Protein AF-A0A8S2G7P6-F1 (afdb_monomer_lite)

Foldseek 3Di:
DLVDCVVLVCLQQLHAAEAEDPPDDDQPVVQDPNVLQHHYHYNPDDPVCVVVCCVPVADPVSSVVNSVVSNVCSVQQPVDPVSVVLSVVVVVCLVVDPDHDDSVLSVDPCNSCVVVVVVVPD

pLDDT: mean 82.35, std 14.94, range [37.34, 96.06]

Structure (mmCIF, N/CA/C/O backbone):
data_AF-A0A8S2G7P6-F1
#
_entry.id   AF-A0A8S2G7P6-F1
#
loop_
_atom_site.group_PDB
_atom_site.id
_atom_site.type_symbol
_atom_site.label_atom_id
_atom_site.label_alt_id
_atom_site.label_comp_id
_atom_site.label_asym_id
_atom_site.label_entity_id
_atom_site.label_seq_id
_atom_site.pdbx_PDB_ins_code
_atom_site.Cartn_x
_atom_site.Cartn_y
_atom_site.Cartn_z
_atom_site.occupancy
_atom_site.B_iso_or_equiv
_atom_site.auth_seq_id
_atom_site.auth_comp_id
_atom_site.auth_asym_id
_atom_site.auth_atom_id
_atom_site.pdbx_PDB_model_num
ATOM 1 N N . ARG A 1 1 ? 4.351 -14.618 2.212 1.00 46.03 1 ARG A N 1
ATOM 2 C CA . ARG A 1 1 ? 4.463 -14.756 0.737 1.00 46.03 1 ARG A CA 1
ATOM 3 C C . ARG A 1 1 ? 3.744 -13.578 0.102 1.00 46.03 1 ARG A C 1
ATOM 5 O O . ARG A 1 1 ? 2.555 -13.451 0.340 1.00 46.03 1 ARG A O 1
ATOM 12 N N . LEU A 1 2 ? 4.434 -12.719 -0.646 1.00 49.12 2 LEU A N 1
ATOM 13 C CA . LEU A 1 2 ? 3.819 -11.554 -1.298 1.00 49.12 2 LEU A CA 1
ATOM 14 C C . LEU A 1 2 ? 3.027 -11.892 -2.573 1.00 49.12 2 LEU A C 1
ATOM 16 O O . LEU A 1 2 ? 2.212 -11.096 -3.014 1.00 49.12 2 LEU A O 1
ATOM 20 N N . SER A 1 3 ? 3.180 -13.117 -3.087 1.00 54.44 3 SER A N 1
ATOM 21 C CA . SER A 1 3 ? 2.242 -13.747 -4.027 1.00 54.44 3 SER A CA 1
ATOM 22 C C . SER A 1 3 ? 0.916 -14.167 -3.376 1.00 54.44 3 SER A C 1
ATOM 24 O O . SER A 1 3 ? 0.029 -14.692 -4.041 1.00 54.44 3 SER A O 1
ATOM 26 N N . SER A 1 4 ? 0.779 -13.983 -2.059 1.00 64.25 4 SER A N 1
ATOM 27 C CA . SER A 1 4 ? -0.455 -14.272 -1.339 1.00 64.25 4 SER A CA 1
ATOM 28 C C . SER A 1 4 ? -1.430 -13.125 -1.550 1.00 64.25 4 SER A C 1
ATOM 30 O O . SER A 1 4 ? -1.149 -11.995 -1.154 1.00 64.25 4 SER A O 1
ATOM 32 N N . TYR A 1 5 ? -2.616 -13.457 -2.051 1.00 75.12 5 TYR A N 1
ATOM 33 C CA . TYR A 1 5 ? -3.776 -12.569 -2.169 1.00 75.12 5 TYR A CA 1
ATOM 34 C C . TYR A 1 5 ? -4.027 -11.722 -0.901 1.00 75.12 5 TYR A C 1
ATOM 36 O O . TYR A 1 5 ? -4.382 -10.552 -0.987 1.00 75.12 5 TYR A O 1
ATOM 44 N N . ARG A 1 6 ? -3.676 -12.268 0.274 1.00 83.19 6 ARG A N 1
ATOM 45 C CA . ARG A 1 6 ? -3.672 -11.580 1.577 1.00 83.19 6 ARG A CA 1
ATOM 46 C C . ARG A 1 6 ? -3.030 -10.192 1.592 1.00 83.19 6 ARG A C 1
ATOM 48 O O . ARG A 1 6 ? -3.540 -9.327 2.289 1.00 83.19 6 ARG A O 1
ATOM 55 N N . PHE A 1 7 ? -1.921 -9.959 0.882 1.00 86.88 7 PHE A N 1
ATOM 56 C CA . PHE A 1 7 ? -1.289 -8.631 0.894 1.00 86.88 7 PHE A CA 1
ATOM 57 C C . PHE A 1 7 ? -2.220 -7.571 0.290 1.00 86.88 7 PHE A C 1
ATOM 59 O O . PHE A 1 7 ? -2.401 -6.500 0.861 1.00 86.88 7 PHE A O 1
ATOM 66 N N . LEU A 1 8 ? -2.871 -7.911 -0.823 1.00 89.69 8 LEU A N 1
ATOM 67 C CA . LEU A 1 8 ? -3.842 -7.042 -1.481 1.00 89.69 8 LEU A CA 1
ATOM 68 C C . LEU A 1 8 ? -5.133 -6.911 -0.667 1.00 89.69 8 LEU A C 1
ATOM 70 O O . LEU A 1 8 ? -5.668 -5.812 -0.553 1.00 89.69 8 LEU A O 1
ATOM 74 N N . GLU A 1 9 ? -5.605 -7.994 -0.043 1.00 91.56 9 GLU A N 1
ATOM 75 C CA . GLU A 1 9 ? -6.772 -7.949 0.850 1.00 91.56 9 GLU A CA 1
ATOM 76 C C . GLU A 1 9 ? -6.553 -7.014 2.038 1.00 91.56 9 GLU A C 1
ATOM 78 O O . GLU A 1 9 ? -7.440 -6.235 2.377 1.00 91.56 9 GLU A O 1
ATOM 83 N N . VAL A 1 10 ? -5.366 -7.049 2.647 1.00 93.56 10 VAL A N 1
ATOM 84 C CA . VAL A 1 10 ? -5.007 -6.152 3.752 1.00 93.56 10 VAL A CA 1
ATOM 85 C C . VAL A 1 10 ? -5.141 -4.690 3.320 1.00 93.56 10 VAL A C 1
ATOM 87 O O . VAL A 1 10 ? -5.768 -3.909 4.034 1.00 93.56 10 VAL A O 1
ATOM 90 N N . LEU A 1 11 ? -4.639 -4.329 2.135 1.00 93.62 11 LEU A N 1
ATOM 91 C CA . LEU A 1 11 ? -4.782 -2.969 1.602 1.00 93.62 11 LEU A CA 1
ATOM 92 C C . LEU A 1 11 ? -6.245 -2.624 1.290 1.00 93.62 11 LEU A C 1
ATOM 94 O O . LEU A 1 11 ? -6.707 -1.541 1.648 1.00 93.62 11 LEU A O 1
ATOM 98 N N . LYS A 1 12 ? -6.990 -3.557 0.682 1.00 93.81 12 LYS A N 1
ATOM 99 C CA . LYS A 1 12 ? -8.416 -3.401 0.355 1.00 93.81 12 LYS A CA 1
ATOM 100 C C . LYS A 1 12 ? -9.270 -3.103 1.586 1.00 93.81 12 LYS A C 1
ATOM 102 O O . LYS A 1 12 ? -10.173 -2.276 1.508 1.00 93.81 12 LYS A O 1
ATOM 107 N N . TYR A 1 13 ? -8.992 -3.764 2.708 1.00 96.06 13 TYR A N 1
ATOM 108 C CA . TYR A 1 13 ? -9.709 -3.571 3.972 1.00 96.06 13 TYR A CA 1
ATOM 109 C C . TYR A 1 13 ? -9.114 -2.462 4.856 1.00 96.06 13 TYR A C 1
ATOM 111 O O . TYR A 1 13 ? -9.479 -2.347 6.028 1.00 96.06 13 TYR A O 1
ATOM 119 N N . SER A 1 14 ? -8.210 -1.633 4.318 1.00 94.44 14 SER A N 1
ATOM 120 C CA . SER A 1 14 ? -7.583 -0.521 5.049 1.00 94.44 14 SER A CA 1
ATOM 121 C C . SER A 1 14 ? -6.867 -0.985 6.322 1.00 94.44 14 SER A C 1
ATOM 123 O O . SER A 1 14 ? -6.868 -0.292 7.344 1.00 94.44 14 SER A O 1
ATOM 125 N N . CYS A 1 15 ? -6.301 -2.188 6.290 1.00 94.38 15 CYS A N 1
ATOM 126 C CA . CYS A 1 15 ? -5.490 -2.746 7.362 1.00 94.38 15 CYS A CA 1
ATOM 127 C C . CYS A 1 15 ? -4.018 -2.404 7.115 1.00 94.38 15 CYS A C 1
ATOM 129 O O . CYS A 1 15 ? -3.566 -2.367 5.974 1.00 94.38 15 CYS A O 1
ATOM 131 N N . ILE A 1 16 ? -3.260 -2.172 8.189 1.00 94.00 16 ILE A N 1
ATOM 132 C CA . ILE A 1 16 ? -1.825 -1.873 8.106 1.00 94.00 16 ILE A CA 1
ATOM 133 C C . ILE A 1 16 ? -1.069 -3.191 7.882 1.00 94.00 16 ILE A C 1
ATOM 135 O O . ILE A 1 16 ? -1.136 -4.066 8.752 1.00 94.00 16 ILE A O 1
ATOM 139 N N . PRO A 1 17 ? -0.343 -3.369 6.763 1.00 92.56 17 PRO A N 1
ATOM 140 C CA . PRO A 1 17 ? 0.439 -4.576 6.541 1.00 92.56 17 PRO A CA 1
ATOM 141 C C . PRO A 1 17 ? 1.584 -4.678 7.547 1.00 92.56 17 PRO A C 1
ATOM 143 O O . PRO A 1 17 ? 2.331 -3.721 7.749 1.00 92.56 17 PRO A O 1
ATOM 146 N N . ILE A 1 18 ? 1.749 -5.862 8.132 1.00 90.38 18 ILE A N 1
ATOM 147 C CA . ILE A 1 18 ? 2.927 -6.219 8.923 1.00 90.38 18 ILE A CA 1
ATOM 148 C C . ILE A 1 18 ? 3.767 -7.157 8.068 1.00 90.38 18 ILE A C 1
ATOM 150 O O . ILE A 1 18 ? 3.322 -8.247 7.701 1.00 90.38 18 ILE A O 1
ATOM 154 N N . ILE A 1 19 ? 4.967 -6.713 7.721 1.00 88.12 19 ILE A N 1
ATOM 155 C CA . ILE A 1 19 ? 5.883 -7.428 6.841 1.00 88.12 19 ILE A CA 1
ATOM 156 C C . ILE A 1 19 ? 7.057 -7.882 7.691 1.00 88.12 19 ILE A C 1
ATOM 158 O O . ILE A 1 19 ? 7.799 -7.064 8.221 1.00 88.12 19 ILE A O 1
ATOM 162 N N . ILE A 1 20 ? 7.209 -9.193 7.824 1.00 85.06 20 ILE A N 1
ATOM 163 C CA . ILE A 1 20 ? 8.345 -9.811 8.500 1.00 85.06 20 ILE A CA 1
ATOM 164 C C . ILE A 1 20 ? 9.191 -10.429 7.393 1.00 85.06 20 ILE A C 1
ATOM 166 O O . ILE A 1 20 ? 8.669 -11.271 6.655 1.00 85.06 20 ILE A O 1
ATOM 170 N N . ASN A 1 21 ? 10.444 -9.976 7.288 1.00 75.12 21 ASN A N 1
ATOM 171 C CA . ASN A 1 21 ? 11.455 -10.280 6.260 1.00 75.12 21 ASN A CA 1
ATOM 172 C C . ASN A 1 21 ? 11.727 -9.152 5.252 1.00 75.12 21 ASN A C 1
ATOM 174 O O . ASN A 1 21 ? 10.870 -8.796 4.446 1.00 75.12 21 ASN A O 1
ATOM 178 N N . HIS A 1 22 ? 12.968 -8.651 5.274 1.00 63.25 22 HIS A N 1
ATOM 179 C CA . HIS A 1 22 ? 13.489 -7.579 4.418 1.00 63.25 22 HIS A CA 1
ATOM 180 C C . HIS A 1 22 ? 13.966 -8.052 3.037 1.00 63.25 22 HIS A C 1
ATOM 182 O O . HIS A 1 22 ? 14.230 -7.220 2.176 1.00 63.25 22 HIS A O 1
ATOM 188 N N . GLU A 1 23 ? 14.073 -9.360 2.792 1.00 72.19 23 GLU A N 1
ATOM 189 C CA . GLU A 1 23 ? 14.590 -9.888 1.517 1.00 72.19 23 GLU A CA 1
ATOM 190 C C . GLU A 1 23 ? 13.583 -9.801 0.354 1.00 72.19 23 G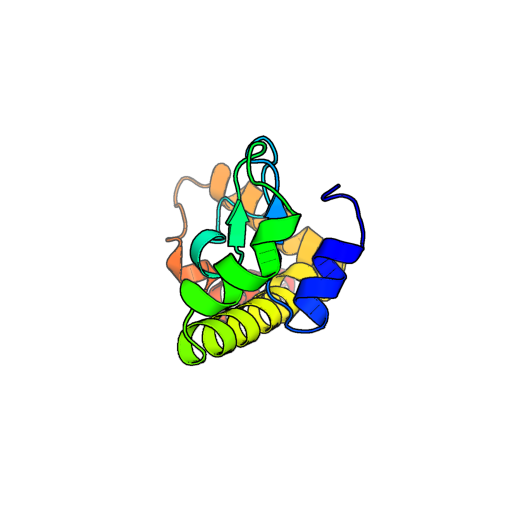LU A C 1
ATOM 192 O O . GLU A 1 23 ? 13.873 -10.222 -0.764 1.00 72.19 23 GLU A O 1
ATOM 197 N N . TRP A 1 24 ? 12.387 -9.256 0.594 1.00 72.56 24 TRP A N 1
ATOM 198 C CA . TRP A 1 24 ? 11.328 -9.160 -0.406 1.00 72.56 24 TRP A CA 1
ATOM 199 C C . TRP A 1 24 ? 11.175 -7.733 -0.919 1.00 72.56 24 TRP A C 1
ATOM 201 O O . TRP A 1 24 ? 10.917 -6.803 -0.156 1.00 72.56 24 TRP A O 1
ATOM 211 N N . MET A 1 25 ? 11.242 -7.574 -2.241 1.00 82.44 25 MET A N 1
ATOM 212 C CA . MET A 1 25 ? 10.847 -6.332 -2.895 1.00 82.44 25 MET A CA 1
ATOM 213 C C . MET A 1 25 ? 9.319 -6.214 -2.884 1.00 82.44 25 MET A C 1
ATOM 215 O O . MET A 1 25 ? 8.610 -7.094 -3.376 1.00 82.44 25 MET A O 1
ATOM 219 N N . LEU A 1 26 ? 8.811 -5.127 -2.304 1.00 89.31 26 LEU A N 1
ATOM 220 C CA . LEU A 1 26 ? 7.381 -4.835 -2.292 1.00 89.31 26 LEU A CA 1
ATOM 221 C C . LEU A 1 26 ? 6.910 -4.332 -3.673 1.00 89.31 26 LEU A C 1
ATOM 223 O O . LEU A 1 26 ? 7.699 -3.754 -4.428 1.00 89.31 26 LEU A O 1
ATOM 227 N N . PRO A 1 27 ? 5.632 -4.546 -4.038 1.00 90.25 27 PRO A N 1
ATOM 228 C CA . PRO A 1 27 ? 5.092 -4.108 -5.308 1.00 90.25 27 PRO A CA 1
ATOM 229 C C . PRO A 1 27 ? 5.262 -2.605 -5.432 1.00 90.25 27 PRO A C 1
ATOM 231 O O . PRO A 1 27 ? 4.961 -1.859 -4.498 1.00 90.25 27 PRO A O 1
ATOM 234 N N . PHE A 1 28 ? 5.751 -2.172 -6.588 1.00 91.50 28 PHE A N 1
ATOM 235 C CA . PHE A 1 28 ? 5.904 -0.757 -6.903 1.00 91.50 28 PHE A CA 1
ATOM 236 C C . PHE A 1 28 ? 6.780 0.019 -5.896 1.00 91.50 28 PHE A C 1
ATOM 238 O O . PHE A 1 28 ? 6.597 1.223 -5.738 1.00 91.50 28 PHE A O 1
ATOM 245 N N . SER A 1 29 ? 7.760 -0.625 -5.239 1.00 90.56 29 SER A N 1
ATOM 246 C CA . SER A 1 29 ? 8.717 0.039 -4.324 1.00 90.56 29 SER A CA 1
ATOM 247 C C . SER A 1 29 ? 9.482 1.215 -4.946 1.00 90.56 29 SER A C 1
ATOM 249 O O . SER A 1 29 ? 9.980 2.078 -4.229 1.00 90.56 29 SER A O 1
ATOM 251 N N . GLU A 1 30 ? 9.571 1.271 -6.275 1.00 88.81 30 GLU A N 1
ATOM 252 C CA . GLU A 1 30 ? 10.158 2.399 -7.009 1.00 88.81 30 GLU A CA 1
ATOM 253 C C . GLU A 1 30 ? 9.378 3.703 -6.756 1.00 88.81 30 GLU A C 1
ATOM 255 O O . GLU A 1 30 ? 9.967 4.778 -6.643 1.00 88.81 30 GLU A O 1
ATOM 260 N N . ILE A 1 31 ? 8.057 3.599 -6.584 1.00 88.75 31 ILE A N 1
ATOM 261 C CA . ILE A 1 31 ? 7.144 4.745 -6.494 1.00 88.75 31 ILE A CA 1
ATOM 262 C C . ILE A 1 31 ? 6.423 4.837 -5.138 1.00 88.75 31 ILE A C 1
ATOM 264 O O . ILE A 1 31 ? 6.054 5.934 -4.723 1.00 88.75 31 ILE A O 1
ATOM 268 N N . ILE A 1 32 ? 6.279 3.729 -4.401 1.00 89.69 32 ILE A N 1
ATOM 269 C CA . ILE A 1 32 ? 5.640 3.684 -3.076 1.00 89.69 32 ILE A CA 1
ATOM 270 C C . ILE A 1 32 ? 6.700 3.661 -1.970 1.00 89.69 32 ILE A C 1
ATOM 272 O O . ILE A 1 32 ? 7.530 2.758 -1.898 1.00 89.69 32 ILE A O 1
ATOM 276 N N . GLU A 1 33 ? 6.614 4.627 -1.052 1.00 89.88 33 GLU A N 1
ATOM 277 C CA . GLU A 1 33 ? 7.386 4.641 0.196 1.00 89.88 33 GLU A CA 1
ATOM 278 C C . GLU A 1 33 ? 6.725 3.762 1.266 1.00 89.88 33 GLU A C 1
ATOM 280 O O . GLU A 1 33 ? 5.955 4.231 2.110 1.00 89.88 33 GLU A O 1
ATOM 285 N N . TRP A 1 34 ? 7.002 2.459 1.229 1.00 90.69 34 TRP A N 1
ATOM 286 C CA . TRP A 1 34 ? 6.306 1.473 2.062 1.00 90.69 34 TRP A CA 1
ATOM 287 C C . TRP A 1 34 ? 6.507 1.641 3.571 1.00 90.69 34 TRP A C 1
ATOM 289 O O . TRP A 1 34 ? 5.610 1.288 4.331 1.00 90.69 34 TRP A O 1
ATOM 299 N N . HIS A 1 35 ? 7.610 2.236 4.023 1.00 89.75 35 HIS A N 1
ATOM 300 C CA . HIS A 1 35 ? 7.836 2.556 5.442 1.00 89.75 35 HIS A CA 1
ATOM 301 C C . HIS A 1 35 ? 6.814 3.552 6.018 1.00 89.75 35 HIS A C 1
ATOM 303 O O . HIS A 1 35 ? 6.591 3.594 7.228 1.00 89.75 35 HIS A O 1
ATOM 309 N N . ASN A 1 36 ? 6.136 4.320 5.160 1.00 89.69 36 ASN A N 1
ATOM 310 C CA . ASN A 1 36 ? 5.088 5.249 5.584 1.00 89.69 36 ASN A CA 1
ATOM 311 C C . ASN A 1 36 ? 3.717 4.569 5.707 1.00 89.69 36 ASN A C 1
ATOM 313 O O . ASN A 1 36 ? 2.767 5.189 6.174 1.00 89.69 36 ASN A O 1
ATOM 317 N N . VAL A 1 37 ? 3.597 3.308 5.284 1.00 92.19 37 VAL A N 1
ATOM 318 C CA . VAL A 1 37 ? 2.314 2.615 5.089 1.00 92.19 37 VAL A CA 1
ATOM 319 C C . VAL A 1 37 ? 2.260 1.315 5.873 1.00 92.19 37 VAL A C 1
ATOM 321 O O . VAL A 1 37 ? 1.262 1.030 6.527 1.00 92.19 37 VAL A O 1
ATOM 324 N N . ALA A 1 38 ? 3.331 0.533 5.803 1.00 92.38 38 ALA A N 1
ATOM 325 C CA . ALA A 1 38 ? 3.454 -0.781 6.398 1.00 92.38 38 ALA A CA 1
ATOM 326 C C . ALA A 1 38 ? 4.454 -0.769 7.556 1.00 92.38 38 ALA A C 1
ATOM 328 O O . ALA A 1 38 ? 5.338 0.083 7.647 1.00 92.38 38 ALA A O 1
ATOM 329 N N . ILE A 1 39 ? 4.315 -1.756 8.433 1.00 91.81 39 ILE A N 1
ATOM 330 C CA . ILE A 1 39 ? 5.225 -1.994 9.549 1.00 91.81 39 ILE A CA 1
ATOM 331 C C . ILE A 1 39 ? 6.165 -3.105 9.115 1.00 91.81 39 ILE A C 1
ATOM 333 O O . ILE A 1 39 ? 5.732 -4.235 8.884 1.00 91.81 39 ILE A O 1
ATOM 337 N N . ILE A 1 40 ? 7.443 -2.772 8.974 1.00 89.38 40 ILE A N 1
ATOM 338 C CA . ILE A 1 40 ? 8.459 -3.697 8.482 1.00 89.38 40 ILE A CA 1
ATOM 339 C C . ILE A 1 40 ? 9.313 -4.132 9.669 1.00 89.38 40 ILE A C 1
ATOM 341 O O . ILE A 1 40 ? 9.934 -3.304 10.331 1.00 89.38 40 ILE A O 1
ATOM 345 N N . LEU A 1 41 ? 9.310 -5.431 9.945 1.00 88.44 41 LEU A N 1
ATOM 346 C CA . LEU A 1 41 ? 10.005 -6.053 11.063 1.00 88.44 41 LEU A CA 1
ATOM 347 C C . LEU A 1 41 ? 11.106 -6.980 10.548 1.00 88.44 41 LEU A C 1
ATOM 349 O O . LEU A 1 41 ? 10.957 -7.664 9.529 1.00 88.44 41 LEU A O 1
ATOM 353 N N . SER A 1 42 ? 12.198 -7.036 11.303 1.00 84.75 42 SER A N 1
ATOM 354 C CA . SER A 1 42 ? 13.309 -7.941 11.027 1.00 84.75 42 SER A CA 1
ATOM 355 C C . SER A 1 42 ? 12.927 -9.404 11.285 1.00 84.75 42 SER A C 1
ATOM 357 O O . SER A 1 42 ? 12.055 -9.706 12.101 1.00 84.75 42 SER A O 1
ATOM 359 N N . ASN A 1 43 ? 13.616 -10.333 10.616 1.00 80.81 43 ASN A N 1
ATOM 360 C CA . ASN A 1 43 ? 13.391 -11.781 10.742 1.00 80.81 43 ASN A CA 1
ATOM 361 C C . ASN A 1 43 ? 13.606 -12.321 12.159 1.00 80.81 43 ASN A C 1
ATOM 363 O O . ASN A 1 43 ? 13.040 -13.347 12.519 1.00 80.81 43 ASN A O 1
ATOM 367 N N . ASN A 1 44 ? 14.422 -11.638 12.959 1.00 85.00 44 ASN A N 1
ATOM 368 C CA . ASN A 1 44 ? 14.692 -11.993 14.350 1.00 85.00 44 ASN A CA 1
ATOM 369 C C . ASN A 1 44 ? 13.657 -11.427 15.340 1.00 85.00 44 ASN A C 1
ATOM 371 O O . ASN A 1 44 ? 13.841 -11.564 16.547 1.00 85.00 44 ASN A O 1
ATOM 375 N N . PHE A 1 45 ? 12.592 -10.775 14.864 1.00 86.25 45 PHE A N 1
ATOM 376 C CA . PHE A 1 45 ? 11.561 -10.227 15.737 1.00 86.25 45 PHE A CA 1
ATOM 377 C C . PHE A 1 45 ? 10.712 -11.339 16.369 1.00 86.25 45 PHE A C 1
ATOM 379 O O . PHE A 1 45 ? 10.094 -12.154 15.680 1.00 86.25 45 PHE A O 1
ATOM 386 N N . THR A 1 46 ? 10.623 -11.338 17.698 1.00 87.94 46 THR A N 1
ATOM 387 C CA . THR A 1 46 ? 9.810 -12.299 18.447 1.00 87.94 46 THR A CA 1
ATOM 388 C C . THR A 1 46 ? 8.319 -12.000 18.280 1.00 87.94 46 THR A C 1
ATOM 390 O O . THR A 1 46 ? 7.797 -11.043 18.849 1.00 87.94 46 THR A O 1
ATOM 393 N N . LEU A 1 47 ? 7.598 -12.860 17.553 1.00 86.56 47 LEU A N 1
ATOM 394 C CA . LEU A 1 47 ? 6.171 -12.682 17.239 1.00 86.56 47 LEU A CA 1
ATOM 395 C C . LEU A 1 47 ? 5.260 -12.516 18.466 1.00 86.56 47 LEU A C 1
ATOM 397 O O . LEU A 1 47 ? 4.256 -11.814 18.378 1.00 86.56 47 LEU A O 1
ATOM 401 N N . SER A 1 48 ? 5.599 -13.115 19.611 1.00 88.88 48 SER A N 1
ATOM 402 C CA . SER A 1 48 ? 4.816 -12.962 20.847 1.00 88.88 48 SER A CA 1
ATOM 403 C C . SER A 1 48 ? 4.828 -11.531 21.396 1.00 88.88 48 SER A C 1
ATOM 405 O O . SER A 1 48 ? 3.886 -11.134 22.076 1.00 88.88 48 SER A O 1
ATOM 407 N N . LEU A 1 49 ? 5.849 -10.734 21.064 1.00 90.12 49 LEU A N 1
ATOM 408 C CA . LEU A 1 49 ? 5.960 -9.329 21.465 1.00 90.12 49 LEU A CA 1
ATOM 409 C C . LEU A 1 49 ? 5.232 -8.380 20.507 1.00 90.12 49 LEU A C 1
ATOM 411 O O . LEU A 1 49 ? 5.113 -7.191 20.802 1.00 90.12 49 LEU A O 1
ATOM 415 N N . LEU A 1 50 ? 4.723 -8.885 19.378 1.00 89.19 50 LEU A N 1
ATOM 416 C CA . LEU A 1 50 ? 4.075 -8.076 18.349 1.00 89.19 50 LEU A CA 1
ATOM 417 C C . LEU A 1 50 ? 2.933 -7.206 18.901 1.00 89.19 50 LEU A C 1
ATOM 419 O O . LEU A 1 50 ? 2.954 -6.004 18.640 1.00 89.19 50 LEU A O 1
ATOM 423 N N . PRO A 1 51 ? 1.967 -7.729 19.687 1.00 89.25 51 PRO A N 1
ATOM 424 C CA . PRO A 1 51 ? 0.851 -6.910 20.160 1.00 89.25 51 PRO A CA 1
ATOM 425 C C . PRO A 1 51 ? 1.319 -5.740 21.030 1.00 89.25 51 PRO A C 1
ATOM 427 O O . PRO A 1 51 ? 0.848 -4.618 20.860 1.00 89.25 51 PRO A O 1
ATOM 430 N N . PHE A 1 52 ? 2.291 -5.990 21.910 1.00 90.31 52 PHE A N 1
ATOM 431 C CA . PHE A 1 52 ? 2.867 -4.975 22.788 1.00 90.31 52 PHE A CA 1
ATOM 432 C C . PHE A 1 52 ? 3.651 -3.920 21.997 1.00 90.31 52 PHE A C 1
ATOM 434 O O . PHE A 1 52 ? 3.440 -2.721 22.178 1.00 90.31 52 PHE A O 1
ATOM 441 N N . TYR A 1 53 ? 4.504 -4.355 21.066 1.00 90.12 53 TYR A N 1
ATOM 442 C CA . TYR A 1 53 ? 5.281 -3.463 20.203 1.00 90.12 53 TYR A CA 1
ATOM 443 C C . TYR A 1 53 ? 4.379 -2.523 19.391 1.00 90.12 53 TYR A C 1
ATOM 445 O O . TYR A 1 53 ? 4.609 -1.315 19.344 1.00 90.12 53 TYR A O 1
ATOM 453 N N . LEU A 1 54 ? 3.310 -3.061 18.797 1.00 88.56 54 LEU A N 1
ATOM 454 C CA . LEU A 1 54 ? 2.364 -2.284 17.998 1.00 88.56 54 LEU A CA 1
ATOM 455 C C . LEU A 1 54 ? 1.592 -1.256 18.828 1.00 88.56 54 LEU A C 1
ATOM 457 O O . LEU A 1 54 ? 1.246 -0.199 18.307 1.00 88.56 54 LEU A O 1
ATOM 461 N N . GLN A 1 55 ? 1.246 -1.567 20.076 1.00 87.69 55 GLN A N 1
ATOM 462 C CA . GLN A 1 55 ? 0.507 -0.644 20.946 1.00 87.69 55 GLN A CA 1
ATOM 463 C C . GLN A 1 55 ? 1.387 0.497 21.460 1.00 87.69 55 GLN A C 1
ATOM 465 O O . GLN A 1 55 ? 0.910 1.615 21.607 1.00 87.69 55 GLN A O 1
ATOM 470 N N . THR A 1 56 ? 2.665 0.219 21.710 1.00 87.94 56 THR A N 1
ATOM 471 C CA . THR A 1 56 ? 3.608 1.176 22.310 1.00 87.94 56 THR A CA 1
ATOM 472 C C . THR A 1 56 ? 4.291 2.080 21.291 1.00 87.94 56 THR A C 1
ATOM 474 O O . THR A 1 56 ? 4.542 3.246 21.577 1.00 87.94 56 THR A O 1
ATOM 477 N N . THR A 1 57 ? 4.590 1.554 20.104 1.00 85.94 57 THR A N 1
ATOM 478 C CA . THR A 1 57 ? 5.405 2.261 19.104 1.00 85.94 57 THR A CA 1
ATOM 479 C C . THR A 1 57 ? 4.575 3.199 18.233 1.00 85.94 57 THR A C 1
ATOM 481 O O . THR A 1 57 ? 5.083 4.212 17.766 1.00 85.94 57 THR A O 1
ATOM 484 N N . ILE A 1 58 ? 3.304 2.865 17.989 1.00 89.25 58 ILE A N 1
ATOM 485 C CA . ILE A 1 58 ? 2.475 3.542 16.986 1.00 89.25 58 ILE A CA 1
ATOM 486 C C . ILE A 1 58 ? 1.312 4.235 17.680 1.00 89.25 58 ILE A C 1
ATOM 488 O O . ILE A 1 58 ? 0.480 3.585 18.314 1.00 89.25 58 ILE A O 1
ATOM 492 N N . SER A 1 59 ? 1.234 5.551 17.504 1.00 93.06 59 SER A N 1
ATOM 493 C CA . SER A 1 59 ? 0.114 6.347 18.010 1.00 93.06 59 SER A CA 1
ATOM 494 C C . SER A 1 59 ? -1.189 6.047 17.257 1.00 93.06 59 SER A C 1
ATOM 496 O O . SER A 1 59 ? -1.176 5.663 16.086 1.00 93.06 59 SER A O 1
ATOM 498 N N . GLU A 1 60 ? -2.338 6.294 17.887 1.00 91.94 60 GLU A N 1
ATOM 499 C CA . GLU A 1 60 ? -3.642 6.122 17.225 1.00 91.94 60 GLU A CA 1
ATOM 500 C C . GLU A 1 60 ? -3.806 7.024 15.991 1.00 91.94 60 GLU A C 1
ATOM 502 O O . GLU A 1 60 ? -4.356 6.604 14.973 1.00 91.94 60 GLU A O 1
ATOM 507 N N . HIS A 1 61 ? -3.250 8.238 16.024 1.00 93.75 61 HIS A N 1
ATOM 508 C CA . HIS A 1 61 ? -3.260 9.132 14.866 1.00 93.75 61 HIS A CA 1
ATOM 509 C C . HIS A 1 61 ? -2.443 8.563 13.693 1.00 93.75 61 HIS A C 1
ATOM 511 O O . HIS A 1 61 ? -2.872 8.601 12.538 1.00 93.75 61 HIS A O 1
ATOM 517 N N . GLU A 1 62 ? -1.268 8.004 13.980 1.00 93.12 62 GLU A N 1
ATOM 518 C CA . GLU A 1 62 ? -0.425 7.359 12.973 1.00 93.12 62 GLU A CA 1
ATOM 519 C C . GLU A 1 62 ? -1.078 6.091 12.417 1.00 93.12 62 GLU A C 1
ATOM 521 O O . GLU A 1 62 ? -1.031 5.867 11.204 1.00 93.12 62 GLU A O 1
ATOM 526 N N . ARG A 1 63 ? -1.751 5.298 13.265 1.00 93.50 63 ARG A N 1
ATOM 527 C CA . ARG A 1 63 ? -2.565 4.159 12.817 1.00 93.50 63 ARG A CA 1
ATOM 528 C C . ARG A 1 63 ? -3.600 4.603 11.795 1.00 93.50 63 ARG A C 1
ATOM 530 O O . ARG A 1 63 ? -3.638 4.055 10.698 1.00 93.50 63 ARG A O 1
ATOM 537 N N . GLU A 1 64 ? -4.412 5.597 12.131 1.00 94.31 64 GLU A N 1
ATOM 538 C CA . GLU A 1 64 ? -5.486 6.056 11.252 1.00 94.31 64 GLU A CA 1
ATOM 539 C C . GLU A 1 64 ? -4.943 6.619 9.931 1.00 94.31 64 GLU A C 1
ATOM 541 O O . GLU A 1 64 ? -5.444 6.292 8.853 1.00 94.31 64 GLU A O 1
ATOM 546 N N . SER A 1 65 ? -3.861 7.399 9.994 1.00 94.38 65 SER A N 1
ATOM 547 C CA . SER A 1 65 ? -3.176 7.910 8.803 1.00 94.38 65 SER A CA 1
ATOM 548 C C . SER A 1 65 ? -2.693 6.777 7.887 1.00 94.38 65 SER A C 1
ATOM 550 O O . SER A 1 65 ? -2.995 6.766 6.689 1.00 94.38 65 SER A O 1
ATOM 552 N N . ARG A 1 66 ? -2.028 5.756 8.448 1.00 94.81 66 ARG A N 1
ATOM 553 C CA . ARG A 1 66 ? -1.574 4.582 7.687 1.00 94.81 66 ARG A CA 1
ATOM 554 C C . ARG A 1 66 ? -2.733 3.802 7.074 1.00 94.81 66 ARG A C 1
ATOM 556 O O . ARG A 1 66 ? -2.630 3.386 5.923 1.00 94.81 66 ARG A O 1
ATOM 563 N N . ARG A 1 67 ? -3.846 3.627 7.793 1.00 95.12 67 ARG A N 1
ATOM 564 C CA . ARG A 1 67 ? -5.043 2.934 7.277 1.00 95.12 67 ARG A CA 1
ATOM 565 C C . ARG A 1 67 ? -5.661 3.668 6.090 1.00 95.12 67 ARG A C 1
ATOM 567 O O . ARG A 1 67 ? -5.946 3.035 5.073 1.00 95.12 67 ARG A O 1
ATOM 574 N N . LYS A 1 68 ? -5.794 4.996 6.178 1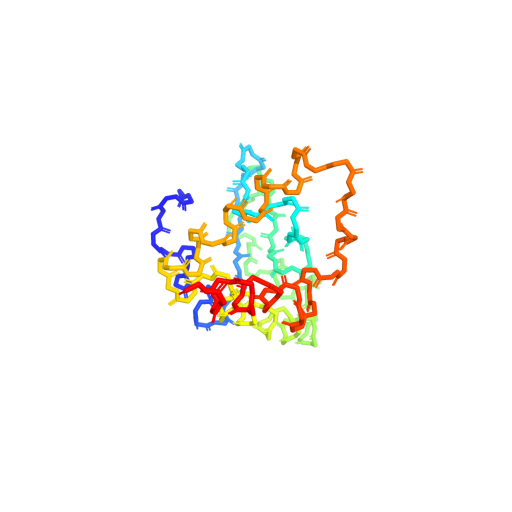.00 94.31 68 LYS A N 1
ATOM 575 C CA . LYS A 1 68 ? -6.231 5.840 5.052 1.00 94.31 68 LYS A CA 1
ATOM 576 C C . LYS A 1 68 ? -5.302 5.676 3.855 1.00 94.31 68 LYS A C 1
ATOM 578 O O . LYS A 1 68 ? -5.768 5.482 2.735 1.00 94.31 68 LYS A O 1
ATOM 583 N N . MET A 1 69 ? -3.996 5.691 4.102 1.00 93.31 69 MET A N 1
ATOM 584 C CA . MET A 1 69 ? -2.991 5.535 3.058 1.00 93.31 69 MET A CA 1
ATOM 585 C C . MET A 1 69 ? -3.045 4.152 2.385 1.00 93.31 69 MET A C 1
ATOM 587 O O . MET A 1 69 ? -2.974 4.065 1.161 1.00 93.31 69 MET A O 1
ATOM 591 N N 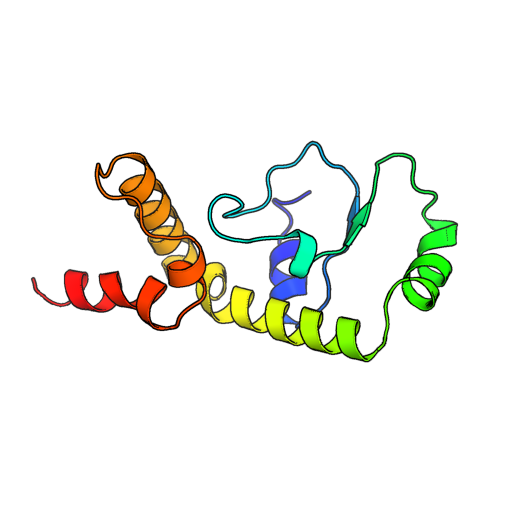. CYS A 1 70 ? -3.255 3.076 3.150 1.00 94.69 70 CYS A N 1
ATOM 592 C CA . CYS A 1 70 ? -3.441 1.724 2.610 1.00 94.69 70 CYS A CA 1
ATOM 593 C C . CYS A 1 70 ? -4.611 1.665 1.622 1.00 94.69 70 CYS A C 1
ATOM 595 O O . CYS A 1 70 ? -4.463 1.145 0.515 1.00 94.69 70 CYS A O 1
ATOM 597 N N . TYR A 1 71 ? -5.749 2.251 2.000 1.00 94.06 71 TYR A N 1
ATOM 598 C CA . TYR A 1 71 ? -6.933 2.285 1.147 1.00 94.06 71 TYR A CA 1
ATOM 599 C C . TYR A 1 71 ? -6.712 3.092 -0.135 1.00 94.06 71 TYR A C 1
ATOM 601 O O . TYR A 1 71 ? -7.117 2.674 -1.218 1.00 94.06 71 TYR A O 1
ATOM 609 N N . GLN A 1 72 ? -6.026 4.232 -0.031 1.00 92.12 72 GLN A N 1
ATOM 610 C CA . GLN A 1 72 ? -5.683 5.061 -1.188 1.00 92.12 72 GLN A CA 1
ATOM 611 C C . GLN A 1 72 ? -4.783 4.310 -2.172 1.00 92.12 72 GLN A C 1
ATOM 613 O O . GLN A 1 72 ? -5.046 4.309 -3.375 1.00 92.12 72 GLN A O 1
ATOM 618 N N . LEU A 1 73 ? -3.762 3.609 -1.671 1.00 92.75 73 LEU A N 1
ATOM 619 C CA . LEU A 1 73 ? -2.902 2.771 -2.507 1.00 92.75 73 LEU A CA 1
ATOM 620 C C . LEU A 1 73 ? -3.677 1.630 -3.164 1.00 92.75 73 LEU A C 1
ATOM 622 O O . LEU A 1 73 ? -3.465 1.362 -4.347 1.00 92.75 73 LEU A O 1
ATOM 626 N N . TRP A 1 74 ? -4.591 0.989 -2.429 1.00 93.56 74 TRP A N 1
ATOM 627 C CA . TRP A 1 74 ? -5.480 -0.023 -2.992 1.00 93.56 74 TRP A CA 1
ATOM 628 C C . TRP A 1 74 ? -6.279 0.537 -4.168 1.00 93.56 74 TRP A C 1
ATOM 630 O O . TRP A 1 74 ? -6.173 0.016 -5.277 1.00 93.56 74 TRP A O 1
ATOM 640 N N . LEU A 1 75 ? -7.030 1.621 -3.952 1.00 92.00 75 LEU A N 1
ATOM 641 C CA . LEU A 1 75 ? -7.868 2.228 -4.986 1.00 92.00 75 LEU A CA 1
ATOM 642 C C . LEU A 1 75 ? -7.059 2.618 -6.223 1.00 92.00 75 LEU A C 1
ATOM 644 O O . LEU A 1 75 ? -7.515 2.394 -7.347 1.00 92.00 75 LEU A O 1
ATOM 648 N N . ARG A 1 76 ? -5.861 3.166 -6.012 1.00 89.19 76 ARG A N 1
ATOM 649 C CA . ARG A 1 76 ? -5.042 3.735 -7.078 1.00 89.19 76 ARG A CA 1
ATOM 650 C C . ARG A 1 76 ? -4.288 2.701 -7.903 1.00 89.19 76 ARG A C 1
ATOM 652 O O . ARG A 1 76 ? -4.269 2.828 -9.121 1.00 89.19 76 ARG A O 1
ATOM 659 N N . TYR A 1 77 ? -3.683 1.707 -7.261 1.00 90.88 77 TYR A N 1
ATOM 660 C CA . TYR A 1 77 ? -2.718 0.824 -7.923 1.00 90.88 77 TYR A CA 1
ATOM 661 C C . TYR A 1 77 ? -3.144 -0.637 -7.984 1.00 90.88 77 TYR A C 1
ATOM 663 O O . TYR A 1 77 ? -2.693 -1.364 -8.863 1.00 90.88 77 TYR A O 1
ATOM 671 N N . PHE A 1 78 ? -3.990 -1.088 -7.056 1.00 92.19 78 PHE A N 1
ATOM 672 C CA . PHE A 1 78 ? -4.233 -2.518 -6.850 1.00 92.19 78 PHE A CA 1
ATOM 673 C C . PHE A 1 78 ? -5.697 -2.942 -7.012 1.00 92.19 78 PHE A C 1
ATOM 675 O O . PHE A 1 78 ? -5.991 -4.134 -6.963 1.00 92.19 78 PHE A O 1
ATOM 682 N N . SER A 1 79 ? -6.610 -1.992 -7.229 1.00 91.25 79 SER A N 1
ATOM 683 C CA . SER A 1 79 ? -8.063 -2.210 -7.247 1.00 91.25 79 SER A CA 1
ATOM 684 C C . SER A 1 79 ? -8.560 -3.107 -8.381 1.00 91.25 79 SER A C 1
ATOM 686 O O . SER A 1 79 ? -9.655 -3.663 -8.290 1.00 91.25 79 SER A O 1
ATOM 688 N N . SER A 1 80 ? -7.765 -3.273 -9.436 1.00 91.69 80 SER A N 1
ATOM 689 C CA . SER A 1 80 ? -8.035 -4.187 -10.542 1.00 91.69 80 SER A CA 1
ATOM 690 C C . SER A 1 80 ? -6.736 -4.642 -11.200 1.00 91.69 80 SER A C 1
ATOM 692 O O . SER A 1 80 ? -5.691 -4.007 -11.050 1.00 91.69 80 SER A O 1
ATOM 694 N N . ILE A 1 81 ? -6.814 -5.726 -11.973 1.00 90.88 81 ILE A N 1
ATOM 695 C CA . ILE A 1 81 ? -5.684 -6.180 -12.786 1.00 90.88 81 ILE A CA 1
ATOM 696 C C . ILE A 1 81 ? -5.273 -5.129 -13.825 1.00 90.88 81 ILE A C 1
ATOM 698 O O . ILE A 1 81 ? -4.082 -4.920 -14.022 1.00 90.88 81 ILE A O 1
ATOM 702 N N . ASP A 1 82 ? -6.235 -4.416 -14.417 1.00 90.81 82 ASP A N 1
ATOM 703 C CA . ASP A 1 82 ? -5.974 -3.329 -15.366 1.00 90.81 82 ASP A CA 1
ATOM 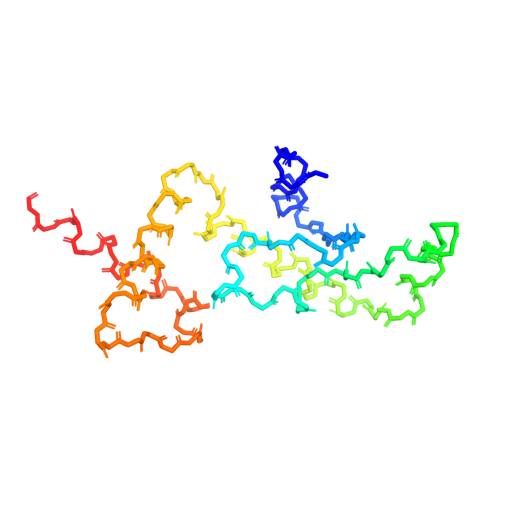704 C C . ASP A 1 82 ? -5.100 -2.240 -14.719 1.00 90.81 82 ASP A C 1
ATOM 706 O O . ASP A 1 82 ? -4.015 -1.953 -15.228 1.00 90.81 82 ASP A O 1
ATOM 710 N N . ARG A 1 83 ? -5.475 -1.750 -13.527 1.00 89.56 83 ARG A N 1
ATOM 711 C CA . ARG A 1 83 ? -4.675 -0.765 -12.773 1.00 89.56 83 ARG A CA 1
ATOM 712 C C . ARG A 1 83 ? -3.261 -1.271 -12.497 1.00 89.56 83 ARG A C 1
ATOM 714 O O . ARG A 1 83 ? -2.306 -0.550 -12.768 1.00 89.56 83 ARG A O 1
ATOM 721 N N . ILE A 1 84 ? -3.123 -2.518 -12.042 1.00 91.94 84 ILE A N 1
ATOM 722 C CA . ILE A 1 84 ? -1.812 -3.127 -11.776 1.00 91.94 84 ILE A CA 1
ATOM 723 C C . ILE A 1 84 ? -0.964 -3.139 -13.052 1.00 91.94 84 ILE A C 1
ATOM 725 O O . ILE A 1 84 ? 0.174 -2.675 -13.032 1.00 91.94 84 ILE A O 1
ATOM 729 N N . THR A 1 85 ? -1.511 -3.634 -14.166 1.00 93.75 85 THR A N 1
ATOM 730 C CA . THR A 1 85 ? -0.775 -3.744 -15.436 1.00 93.75 85 THR A CA 1
ATOM 731 C C . THR A 1 85 ? -0.357 -2.385 -15.987 1.00 93.75 85 THR A C 1
ATOM 733 O O . THR A 1 85 ? 0.802 -2.221 -16.369 1.00 93.75 85 THR A O 1
ATOM 736 N N . ARG A 1 86 ? -1.250 -1.387 -15.958 1.00 90.44 86 ARG A N 1
ATOM 737 C CA . ARG A 1 86 ? -0.939 -0.016 -16.382 1.00 90.44 86 ARG A CA 1
ATOM 738 C C . ARG A 1 86 ? 0.162 0.590 -15.527 1.00 90.44 86 ARG A C 1
ATOM 740 O O . ARG A 1 86 ? 1.146 1.070 -16.075 1.00 90.44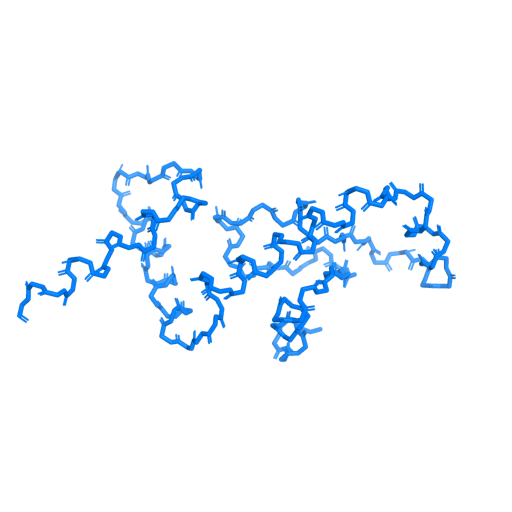 86 ARG A O 1
ATOM 747 N N . THR A 1 87 ? 0.060 0.493 -14.202 1.00 90.62 87 THR A N 1
ATOM 748 C CA . THR A 1 87 ? 1.101 0.997 -13.295 1.00 90.62 87 THR A CA 1
ATOM 749 C C . THR A 1 87 ? 2.446 0.312 -13.542 1.00 90.62 87 THR A C 1
ATOM 751 O O . THR A 1 87 ? 3.476 0.982 -13.578 1.00 90.62 87 THR A O 1
ATOM 754 N N . THR A 1 88 ? 2.468 -1.003 -13.784 1.00 92.38 88 THR A N 1
ATOM 755 C CA . THR A 1 88 ? 3.703 -1.709 -14.161 1.00 92.38 88 THR A CA 1
ATOM 756 C C . THR A 1 88 ? 4.307 -1.155 -15.453 1.00 92.38 88 THR A C 1
ATOM 758 O O . THR A 1 88 ? 5.518 -0.926 -15.499 1.00 92.38 88 THR A O 1
ATOM 761 N N . LEU A 1 89 ? 3.492 -0.929 -16.489 1.00 92.81 89 LEU A N 1
ATOM 762 C CA . LEU A 1 89 ? 3.950 -0.360 -17.760 1.00 92.81 89 LEU A CA 1
ATOM 763 C C . LEU A 1 89 ? 4.464 1.070 -17.593 1.00 92.81 89 LEU A C 1
ATOM 765 O O . LEU A 1 89 ? 5.495 1.408 -18.164 1.00 92.81 89 LEU A O 1
ATOM 769 N N . GLU A 1 90 ? 3.805 1.893 -16.782 1.00 87.50 90 GLU A N 1
ATOM 770 C CA . GLU A 1 90 ? 4.258 3.256 -16.501 1.00 87.50 90 GLU A CA 1
ATOM 771 C C . GLU A 1 90 ? 5.601 3.273 -15.769 1.00 87.50 90 GLU A C 1
ATOM 773 O O . GLU A 1 90 ? 6.480 4.049 -16.134 1.00 87.50 90 GLU A O 1
ATOM 778 N N . ILE A 1 91 ? 5.788 2.408 -14.767 1.00 89.75 91 ILE A N 1
ATOM 779 C CA . ILE A 1 91 ? 7.065 2.283 -14.048 1.00 89.75 91 ILE A CA 1
ATOM 780 C C . ILE A 1 91 ? 8.167 1.821 -15.006 1.00 89.75 91 ILE A C 1
ATOM 782 O O . ILE A 1 91 ? 9.279 2.343 -14.984 1.00 89.75 91 ILE A O 1
ATOM 786 N N . LEU A 1 92 ? 7.873 0.853 -15.881 1.00 90.88 92 LEU A N 1
ATOM 787 C CA . LEU A 1 92 ? 8.809 0.436 -16.926 1.00 90.88 92 LEU A CA 1
ATOM 788 C C . LEU A 1 92 ? 9.150 1.598 -17.859 1.00 90.88 92 LEU A C 1
ATOM 790 O O . LEU A 1 92 ? 10.326 1.852 -18.094 1.00 90.88 92 LEU A O 1
ATOM 794 N N . ASN A 1 93 ? 8.149 2.330 -18.336 1.00 89.31 93 ASN A N 1
ATOM 795 C CA . ASN A 1 93 ? 8.354 3.480 -19.203 1.00 89.31 93 ASN A CA 1
ATOM 796 C C . ASN A 1 93 ? 9.209 4.564 -18.525 1.00 89.31 93 ASN A C 1
ATOM 798 O O . ASN A 1 93 ? 10.136 5.079 -19.143 1.00 89.31 93 ASN A O 1
ATOM 802 N N . ASP A 1 94 ? 8.973 4.863 -17.245 1.00 87.38 94 ASP A N 1
ATOM 803 C CA . ASP A 1 94 ? 9.759 5.840 -16.475 1.00 87.38 94 ASP A CA 1
ATOM 804 C C . ASP A 1 94 ? 11.222 5.400 -16.277 1.00 87.38 94 ASP A C 1
ATOM 806 O O . ASP A 1 94 ? 12.124 6.236 -16.224 1.00 87.38 94 ASP A O 1
ATOM 810 N N . ARG A 1 95 ? 11.492 4.086 -16.243 1.00 86.38 95 ARG A N 1
ATOM 811 C CA . ARG A 1 95 ? 12.866 3.555 -16.208 1.00 86.38 95 ARG A CA 1
ATOM 812 C C . ARG A 1 95 ? 13.639 3.786 -17.504 1.00 86.38 95 ARG A C 1
ATOM 814 O O . ARG A 1 95 ? 14.850 3.993 -17.435 1.00 86.38 95 ARG A O 1
ATOM 821 N N . TYR A 1 96 ? 12.968 3.725 -18.653 1.00 86.56 96 TYR A N 1
ATOM 822 C CA . TYR A 1 96 ? 13.597 3.900 -19.968 1.00 86.56 96 TYR A CA 1
ATOM 823 C C . TYR A 1 96 ? 13.540 5.346 -20.481 1.00 86.56 96 TYR A C 1
ATOM 825 O O . TYR A 1 96 ? 14.373 5.739 -21.297 1.00 86.56 96 TYR A O 1
ATOM 833 N N . SER A 1 97 ? 12.595 6.151 -19.997 1.00 82.81 97 SER A N 1
ATOM 834 C CA . SER A 1 97 ? 12.473 7.565 -20.342 1.00 82.81 97 SER A CA 1
ATOM 835 C C . SER A 1 97 ? 13.676 8.368 -19.840 1.00 82.81 97 SER A C 1
ATOM 837 O O . SER A 1 97 ? 14.107 8.242 -18.693 1.00 82.81 97 SER A O 1
ATOM 839 N N . SER A 1 98 ? 14.197 9.267 -20.680 1.00 74.94 98 SER A N 1
ATOM 840 C CA . SER A 1 98 ? 15.235 10.227 -20.273 1.00 74.94 98 SER A CA 1
ATOM 841 C C . SER A 1 98 ? 14.715 11.281 -19.285 1.00 74.94 98 SER A C 1
ATOM 843 O O . SER A 1 98 ? 15.505 11.922 -18.596 1.00 74.94 98 SER A O 1
ATOM 845 N N . GLN A 1 99 ? 13.393 11.457 -19.197 1.00 77.62 99 GLN A N 1
ATOM 846 C CA . GLN A 1 99 ? 12.731 12.334 -18.236 1.00 77.62 99 GLN A CA 1
ATOM 847 C C . GLN A 1 99 ? 12.039 11.481 -17.172 1.00 77.62 99 GLN A C 1
ATOM 849 O O . GLN A 1 99 ? 10.964 10.935 -17.424 1.00 77.62 99 GLN A O 1
ATOM 854 N N . LYS A 1 100 ? 12.657 11.377 -15.990 1.00 72.44 100 LYS A N 1
ATOM 855 C CA . LYS A 1 100 ? 12.066 10.679 -14.843 1.00 72.44 100 LYS A CA 1
ATOM 856 C C . LYS A 1 100 ? 11.021 11.553 -14.167 1.00 72.44 100 LYS A C 1
ATOM 858 O O . LYS A 1 100 ? 11.302 12.703 -13.811 1.00 72.44 100 LYS A O 1
ATOM 863 N N . ARG A 1 101 ? 9.833 11.005 -13.938 1.00 78.56 101 ARG A N 1
ATOM 864 C CA . ARG A 1 101 ? 8.789 11.660 -13.147 1.00 78.56 101 ARG A CA 1
ATOM 865 C C . ARG A 1 101 ? 9.239 11.759 -11.685 1.00 78.56 101 ARG A C 1
ATOM 867 O O . ARG A 1 101 ? 9.782 10.799 -11.135 1.00 78.56 101 ARG A O 1
ATOM 874 N N . PRO A 1 102 ? 9.003 12.888 -11.000 1.00 80.94 102 PRO A N 1
ATOM 875 C CA . PRO A 1 102 ? 9.342 12.979 -9.589 1.00 80.94 102 PRO A CA 1
ATOM 876 C C . PRO A 1 102 ? 8.419 12.074 -8.756 1.00 80.94 102 PRO A C 1
ATOM 878 O O . PRO A 1 102 ? 7.226 11.961 -9.037 1.00 80.94 102 PRO A O 1
ATOM 881 N N . LYS A 1 103 ? 8.950 11.455 -7.690 1.00 76.62 103 LYS A N 1
ATOM 882 C CA . LYS A 1 103 ? 8.232 10.445 -6.884 1.00 76.62 103 LYS A CA 1
ATOM 883 C C . LYS A 1 103 ? 6.890 10.941 -6.325 1.00 76.62 103 LYS A C 1
ATOM 885 O O . LYS A 1 103 ? 5.925 10.187 -6.267 1.00 76.62 103 LYS A O 1
ATOM 890 N N . TRP A 1 104 ? 6.795 12.227 -5.976 1.00 78.19 104 TRP A N 1
ATOM 891 C CA . TRP A 1 104 ? 5.554 12.830 -5.480 1.00 78.19 104 TRP A CA 1
ATOM 892 C C . TRP A 1 104 ? 4.421 12.824 -6.517 1.00 78.19 104 TRP A C 1
ATOM 894 O O . TRP A 1 104 ? 3.258 12.767 -6.124 1.00 78.19 104 TRP A O 1
ATOM 904 N N . LEU A 1 105 ? 4.728 12.833 -7.821 1.00 81.56 105 LEU A N 1
ATOM 905 C CA . LEU A 1 105 ? 3.719 12.860 -8.884 1.00 81.56 105 LEU A CA 1
ATOM 906 C C . LEU A 1 105 ? 2.859 11.594 -8.863 1.00 81.56 105 LEU A C 1
ATOM 908 O O . LEU A 1 105 ? 1.643 11.682 -9.031 1.00 81.56 105 LEU A O 1
ATOM 912 N N . TRP A 1 106 ? 3.464 10.446 -8.552 1.00 78.12 106 TRP A N 1
ATOM 913 C CA . TRP A 1 106 ? 2.769 9.171 -8.369 1.00 78.12 106 TRP A CA 1
ATOM 914 C C . TRP A 1 106 ? 1.705 9.259 -7.261 1.00 78.12 106 TRP A C 1
ATOM 916 O O . TRP A 1 106 ? 0.603 8.726 -7.393 1.00 78.12 106 TRP A O 1
ATOM 926 N N . MET A 1 107 ? 1.978 10.037 -6.210 1.00 70.38 107 MET A N 1
ATOM 927 C CA . MET A 1 107 ? 1.066 10.240 -5.082 1.00 70.38 107 MET A CA 1
ATOM 928 C C . MET A 1 107 ? -0.109 11.187 -5.382 1.00 70.38 107 MET A C 1
ATOM 930 O O . MET A 1 107 ? -1.089 11.212 -4.641 1.00 70.38 107 MET A O 1
ATOM 934 N N . THR A 1 108 ? -0.038 11.973 -6.458 1.00 68.62 108 THR A N 1
ATOM 935 C CA . THR A 1 108 ? -1.113 12.899 -6.856 1.00 68.62 108 THR A CA 1
ATOM 936 C C . THR A 1 108 ? -2.095 12.224 -7.795 1.00 68.62 108 THR A C 1
ATOM 938 O O . THR A 1 108 ? -1.671 11.395 -8.590 1.00 68.62 108 THR A O 1
ATOM 941 N N . TYR A 1 109 ? -3.375 12.625 -7.778 1.00 55.56 109 TYR A N 1
ATOM 942 C CA . TYR A 1 109 ? -4.435 12.119 -8.672 1.00 55.56 109 TYR A CA 1
ATOM 943 C C . TYR A 1 109 ? -4.034 12.130 -10.161 1.00 55.56 109 TYR A C 1
ATOM 945 O O . TYR A 1 109 ? -4.332 11.176 -10.878 1.00 55.56 109 TYR A O 1
ATOM 953 N N . TYR A 1 110 ? -3.242 13.118 -10.585 1.00 56.50 110 TYR A N 1
ATOM 954 C CA . TYR A 1 110 ? -2.755 13.277 -11.958 1.00 56.50 110 TYR A CA 1
ATOM 955 C C . TYR A 1 110 ? -1.729 12.222 -12.407 1.00 56.50 110 TYR A C 1
ATOM 957 O O . TYR A 1 110 ? -1.708 11.879 -13.584 1.00 56.50 110 TYR A O 1
ATOM 965 N N . GLY A 1 111 ? -0.930 11.639 -11.503 1.00 55.88 111 GLY A N 1
ATOM 966 C CA . GLY A 1 111 ? 0.137 10.693 -11.877 1.00 55.88 111 GLY A CA 1
ATOM 967 C C . GLY A 1 111 ? -0.326 9.403 -12.575 1.00 55.88 111 GLY A C 1
ATOM 968 O O . GLY A 1 111 ? 0.364 8.925 -13.461 1.00 55.88 111 GLY A O 1
ATOM 969 N N . ALA A 1 112 ? -1.506 8.891 -12.216 1.00 52.19 112 ALA A N 1
ATOM 970 C CA . ALA A 1 112 ? -2.145 7.683 -12.756 1.00 52.19 112 ALA A CA 1
ATOM 971 C C . ALA A 1 112 ? -3.265 7.989 -13.766 1.00 52.19 112 ALA A C 1
ATOM 973 O O . ALA A 1 112 ? -3.876 7.066 -14.290 1.00 52.19 112 ALA A O 1
ATOM 974 N N . LEU A 1 113 ? -3.576 9.271 -13.995 1.00 49.78 113 LEU A N 1
ATOM 975 C CA . LEU A 1 113 ? -4.513 9.726 -15.032 1.00 49.78 113 LEU A CA 1
ATOM 976 C C . LEU A 1 113 ? -3.802 10.204 -16.293 1.00 49.78 113 LEU A C 1
ATOM 978 O O . LEU A 1 113 ? -4.441 10.323 -17.333 1.00 49.78 113 LEU A O 1
ATOM 982 N N . PHE A 1 114 ? -2.501 10.495 -16.208 1.00 50.59 114 PHE A N 1
ATOM 983 C CA . PHE A 1 114 ? -1.736 10.979 -17.353 1.00 50.59 114 PHE A CA 1
ATOM 984 C C . PHE A 1 114 ? -1.820 9.999 -18.535 1.00 50.59 114 PHE A C 1
ATOM 986 O O . PHE A 1 114 ? -1.895 10.429 -19.675 1.00 50.59 114 PHE A O 1
ATOM 993 N N . THR A 1 115 ? -1.916 8.693 -18.271 1.00 49.50 115 THR A N 1
ATOM 994 C CA . THR A 1 115 ? -2.098 7.671 -19.310 1.00 49.50 115 THR A CA 1
ATOM 995 C C . THR A 1 115 ? -3.555 7.392 -19.678 1.00 49.50 115 THR A C 1
ATOM 997 O O . THR A 1 115 ? -3.814 7.103 -20.839 1.00 49.50 115 THR A O 1
ATOM 1000 N N . ASP A 1 116 ? -4.526 7.524 -18.765 1.00 46.59 116 ASP A N 1
ATOM 1001 C CA . ASP A 1 116 ? -5.957 7.407 -19.121 1.00 46.59 116 ASP A CA 1
ATOM 1002 C C . ASP A 1 116 ? -6.362 8.470 -20.172 1.00 46.59 116 ASP A C 1
ATOM 1004 O O . ASP A 1 116 ? -7.246 8.229 -20.990 1.00 46.59 116 ASP A O 1
ATOM 1008 N N . ILE A 1 117 ? -5.684 9.626 -20.193 1.00 48.22 117 ILE A N 1
ATOM 1009 C CA . ILE A 1 117 ? -5.874 10.682 -21.203 1.00 48.22 117 ILE A CA 1
ATOM 1010 C C . ILE A 1 117 ? -5.158 10.355 -22.524 1.00 48.22 117 ILE A C 1
ATOM 1012 O O . ILE A 1 117 ? -5.699 10.651 -23.590 1.00 48.22 117 ILE A O 1
ATOM 1016 N N . ASP A 1 118 ? -3.970 9.746 -22.469 1.00 47.38 118 ASP A N 1
ATOM 1017 C CA . ASP A 1 118 ? -3.174 9.438 -23.665 1.00 47.38 118 ASP A CA 1
ATOM 1018 C C . ASP A 1 118 ? -3.680 8.191 -24.415 1.00 47.38 118 ASP A C 1
ATOM 1020 O O . ASP A 1 118 ? -3.663 8.178 -25.639 1.00 47.38 118 ASP A O 1
ATOM 1024 N N . TYR A 1 119 ? -4.219 7.178 -23.725 1.00 49.88 119 TYR A N 1
ATOM 1025 C CA . TYR A 1 119 ? -4.796 5.981 -24.369 1.00 49.88 119 TYR A CA 1
ATOM 1026 C C . TYR A 1 119 ? -6.250 6.158 -24.846 1.00 49.88 11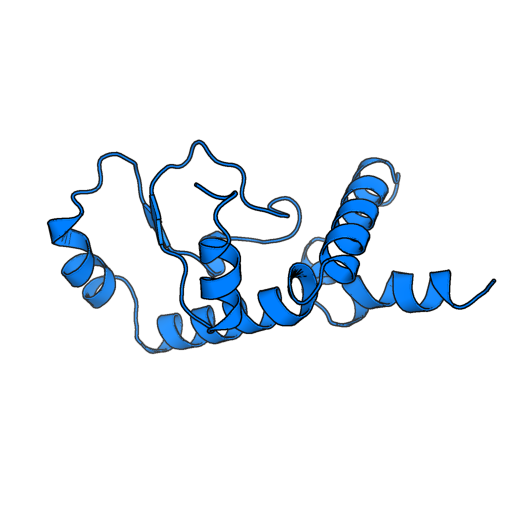9 TYR A C 1
ATOM 1028 O O . TYR A 1 119 ? -6.812 5.243 -25.442 1.00 49.88 119 TYR A O 1
ATOM 1036 N N . GLY A 1 120 ? -6.880 7.304 -24.566 1.00 43.50 120 GLY A N 1
ATOM 1037 C CA . GLY A 1 120 ? -8.220 7.662 -25.052 1.00 43.50 120 GLY A CA 1
ATOM 1038 C C . GLY A 1 120 ? -8.215 8.487 -26.343 1.00 43.50 120 GLY A C 1
ATOM 1039 O O . GLY A 1 120 ? -9.263 8.990 -26.749 1.00 43.50 120 GLY A O 1
ATOM 1040 N N . LYS A 1 121 ? -7.040 8.678 -26.953 1.00 43.09 121 LYS A N 1
ATOM 1041 C CA . LYS A 1 121 ? -6.843 9.398 -28.212 1.00 43.09 121 LYS A CA 1
ATOM 1042 C C . LYS A 1 121 ? -6.192 8.490 -29.253 1.00 43.09 121 LYS A C 1
ATOM 1044 O O . LYS A 1 121 ? -5.103 8.801 -29.703 1.00 43.09 121 LYS A O 1
ATOM 1049 N N . ASP A 1 122 ? -6.860 7.401 -29.607 1.00 37.34 122 ASP A N 1
ATOM 1050 C CA . ASP A 1 122 ? -6.671 6.676 -30.870 1.00 37.34 122 ASP A CA 1
ATOM 1051 C C . ASP A 1 122 ? -7.980 5.961 -31.235 1.00 37.34 122 ASP A C 1
ATOM 1053 O O . ASP A 1 122 ? -8.543 5.268 -30.352 1.00 37.34 122 ASP A O 1
#

InterPro domains:
  IPR040911 Exostosin, GT47 domain [PF03016] (2-46)

Secondary structure (DSSP, 8-state):
-TTSTHHHHHHHTTPPPEEE-TTSPPTTTTT--GGGTSEEE-TT--GGGHHHHHHHHS-HHHHHHHHHHHHHHIIIIISSHHHHHHHHHHHHHHHH-SSPPPHHHHHSGGGGTHHHHHTT--

Radius of gyration: 16.25 Å; chains: 1; bounding box: 25×28×54 Å

Sequence (122 aa):
RLSSYRFLEVLKYSCIPIIINHEWMLPFSEIIEWHNVAIILSNNFTLSLLPFYLQTTISEHERESRRKMCYQLWLRYFSSIDRITRTTLEILNDRYSSQKRPKWLWMTYYGALFTDIDYGKD

Organism: NCBI:txid1234261